Protein AF-A0A849WGU8-F1 (afdb_monomer_lite)

Foldseek 3Di:
DAWWKWKAWCWDQRNRPIDIGGAQDKFWDFCAPPGPHHDDQDDDDPDPPVPSVVQNVQTHNTAWMWHHNDLQWIKIAGPGPQFKDKQRHTDHIDTHGCQAPDWIWIDTGPMTIIIMHIDHD

Structure (mmCIF, N/CA/C/O backbone):
data_AF-A0A849WGU8-F1
#
_entry.id   AF-A0A849WGU8-F1
#
loop_
_atom_site.group_PDB
_atom_site.id
_atom_site.type_symbol
_atom_site.label_atom_id
_atom_site.label_alt_id
_atom_site.label_comp_id
_atom_site.label_asym_id
_atom_site.label_entity_id
_atom_site.label_seq_id
_atom_site.pdbx_PDB_ins_code
_atom_site.Cartn_x
_atom_site.Cartn_y
_atom_site.Cartn_z
_atom_site.occupancy
_atom_site.B_iso_or_equiv
_atom_site.auth_seq_id
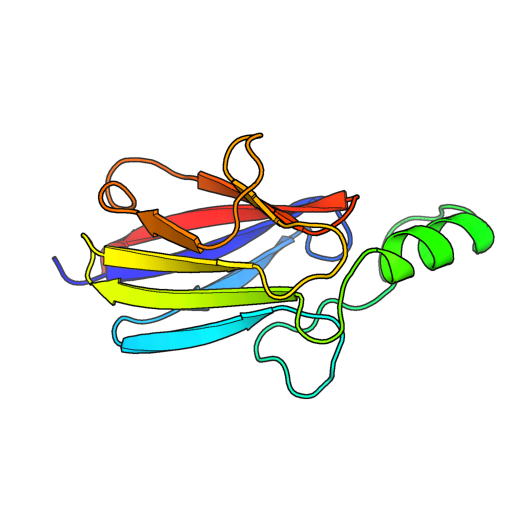_atom_site.auth_comp_id
_atom_site.auth_asym_id
_atom_site.auth_atom_id
_atom_site.pdbx_PDB_model_num
ATOM 1 N N . MET A 1 1 ? -12.986 0.658 15.374 1.00 64.44 1 MET A N 1
ATOM 2 C CA . MET A 1 1 ? -14.069 1.173 14.504 1.00 64.44 1 MET A CA 1
ATOM 3 C C . MET A 1 1 ? -14.002 0.406 13.202 1.00 64.44 1 MET A C 1
ATOM 5 O O . MET A 1 1 ? -12.908 0.049 12.796 1.00 64.44 1 MET A O 1
ATOM 9 N N . ALA A 1 2 ? -15.131 0.110 12.564 1.00 82.38 2 ALA A N 1
ATOM 10 C CA . ALA A 1 2 ? -15.089 -0.605 11.295 1.00 82.38 2 ALA A CA 1
ATOM 11 C C . ALA A 1 2 ? -14.750 0.391 10.168 1.00 82.38 2 ALA A C 1
ATOM 13 O O . ALA A 1 2 ? -15.384 1.442 10.059 1.00 82.38 2 ALA A O 1
ATOM 14 N N . GLY A 1 3 ? -13.752 0.069 9.349 1.00 90.44 3 GLY A N 1
ATOM 15 C CA . GLY A 1 3 ? -13.374 0.863 8.184 1.00 90.44 3 GLY A CA 1
ATOM 16 C C . GLY A 1 3 ? -12.505 0.065 7.219 1.00 90.44 3 GLY A C 1
ATOM 17 O O . GLY A 1 3 ? -12.377 -1.155 7.338 1.00 90.44 3 GLY A O 1
ATOM 18 N N . ARG A 1 4 ? -11.920 0.756 6.246 1.00 94.44 4 ARG A N 1
ATOM 19 C CA . ARG A 1 4 ? -11.053 0.171 5.216 1.00 94.44 4 ARG A CA 1
ATOM 20 C C . ARG A 1 4 ? -9.897 1.102 4.896 1.00 94.44 4 ARG A C 1
ATOM 22 O O . ARG A 1 4 ? -10.039 2.320 5.002 1.00 94.44 4 ARG A O 1
ATOM 29 N N . LEU A 1 5 ? -8.777 0.538 4.457 1.00 95.12 5 LEU A N 1
ATOM 30 C CA . LEU A 1 5 ? -7.676 1.340 3.941 1.00 95.12 5 LEU A CA 1
ATOM 31 C C . LEU A 1 5 ? -7.885 1.623 2.460 1.00 95.12 5 LEU A C 1
ATOM 33 O O . LEU A 1 5 ? -8.282 0.751 1.683 1.00 95.12 5 LEU A O 1
ATOM 37 N N . ILE A 1 6 ? -7.575 2.852 2.078 1.00 95.88 6 ILE A N 1
ATOM 38 C CA . ILE A 1 6 ? -7.570 3.327 0.708 1.00 95.88 6 ILE A CA 1
ATOM 39 C C . ILE A 1 6 ? -6.130 3.678 0.352 1.00 95.88 6 ILE A C 1
ATOM 41 O O . ILE A 1 6 ? -5.532 4.581 0.932 1.00 95.88 6 ILE A O 1
ATOM 45 N N . LEU A 1 7 ? -5.578 2.968 -0.626 1.00 95.56 7 LEU A N 1
ATOM 46 C CA . LEU A 1 7 ? -4.278 3.264 -1.207 1.00 95.56 7 LEU A CA 1
ATOM 47 C C . LEU A 1 7 ? -4.491 4.030 -2.520 1.00 95.56 7 LEU A C 1
ATOM 49 O O . LEU A 1 7 ? -4.854 3.454 -3.549 1.00 95.56 7 LEU A O 1
ATOM 53 N N . ASN A 1 8 ? -4.286 5.342 -2.472 1.00 94.69 8 ASN A N 1
ATOM 54 C CA . ASN A 1 8 ? -4.474 6.267 -3.585 1.00 94.69 8 ASN A CA 1
ATOM 55 C C . ASN A 1 8 ? -3.137 6.531 -4.281 1.00 94.69 8 ASN A C 1
ATOM 57 O O . ASN A 1 8 ? -2.229 7.108 -3.695 1.00 94.69 8 ASN A O 1
ATOM 61 N N . GLY A 1 9 ? -2.995 6.156 -5.548 1.00 93.25 9 GLY A N 1
ATOM 62 C CA . GLY A 1 9 ? -1.824 6.527 -6.333 1.00 93.25 9 GLY A CA 1
ATOM 63 C C . GLY A 1 9 ? -1.876 8.008 -6.710 1.00 93.25 9 GLY A C 1
ATOM 64 O O . GLY A 1 9 ? -2.791 8.455 -7.405 1.00 93.25 9 GLY A O 1
ATOM 65 N N . VAL A 1 10 ? -0.893 8.784 -6.258 1.00 92.94 10 VAL A N 1
ATOM 66 C CA . VAL A 1 10 ? -0.858 10.249 -6.432 1.00 92.94 10 VAL A CA 1
ATOM 67 C C . VAL A 1 10 ? 0.197 10.705 -7.440 1.00 92.94 10 VAL A C 1
ATOM 69 O O . VAL A 1 10 ? 0.076 11.794 -8.005 1.00 92.94 10 VAL A O 1
ATOM 72 N N . TYR A 1 11 ? 1.208 9.876 -7.721 1.00 88.50 11 TYR A N 1
ATOM 73 C CA . TYR A 1 11 ? 2.261 10.183 -8.692 1.00 88.50 11 TYR A CA 1
ATOM 74 C C . TYR A 1 11 ? 2.854 8.912 -9.318 1.00 88.50 11 TYR A C 1
ATOM 76 O O . TYR A 1 11 ? 2.818 7.848 -8.708 1.00 88.50 11 TYR A O 1
ATOM 84 N N . GLY A 1 12 ? 3.427 9.039 -10.517 1.00 84.31 12 GLY A N 1
ATOM 85 C CA . GLY A 1 12 ? 3.967 7.918 -11.290 1.00 84.31 12 GLY A CA 1
ATOM 86 C C . GLY A 1 12 ? 2.901 7.203 -12.124 1.00 84.31 12 GLY A C 1
ATOM 87 O O . GLY A 1 12 ? 1.850 7.772 -12.429 1.00 84.31 12 GLY A O 1
ATOM 88 N N . SER A 1 13 ? 3.169 5.947 -12.476 1.00 82.19 13 SER A N 1
ATOM 89 C CA . SER A 1 13 ? 2.247 5.062 -13.210 1.00 82.19 13 SER A CA 1
ATOM 90 C C . SER A 1 13 ? 0.941 4.762 -12.462 1.00 82.19 13 SER A C 1
ATOM 92 O O . SER A 1 13 ? -0.052 4.333 -13.056 1.00 82.19 13 SER A O 1
ATOM 94 N N . VAL A 1 14 ? 0.931 4.985 -11.147 1.00 85.81 14 VAL A N 1
ATOM 95 C CA . VAL A 1 14 ? -0.220 4.723 -10.276 1.00 85.81 14 VAL A CA 1
ATOM 96 C C . VAL A 1 14 ? -1.151 5.922 -10.135 1.00 85.81 14 VAL A C 1
ATOM 98 O O . VAL A 1 14 ? -2.207 5.795 -9.519 1.00 85.81 14 VAL A O 1
ATOM 101 N N . LYS A 1 15 ? -0.795 7.084 -10.697 1.00 88.12 15 LYS A N 1
ATOM 102 C CA . LYS A 1 15 ? -1.562 8.324 -10.536 1.00 88.12 15 LYS A CA 1
ATOM 103 C C . LYS A 1 15 ? -3.029 8.137 -10.941 1.00 88.12 15 LYS A C 1
ATOM 105 O O . LYS A 1 15 ? -3.334 7.781 -12.074 1.00 88.12 15 LYS A O 1
ATOM 110 N N . GLY A 1 16 ? -3.937 8.419 -10.009 1.00 87.19 16 GLY A N 1
ATOM 111 C CA . GLY A 1 16 ? -5.385 8.302 -10.197 1.00 87.19 16 GLY A CA 1
ATOM 112 C C . GLY A 1 16 ? -5.957 6.904 -9.936 1.00 87.19 16 GLY A C 1
ATOM 113 O O . GLY A 1 16 ? -7.179 6.762 -9.892 1.00 87.19 16 GLY A O 1
ATOM 114 N N . LYS A 1 17 ? -5.118 5.883 -9.716 1.00 90.06 17 LYS A N 1
ATOM 115 C CA . LYS A 1 17 ? -5.571 4.545 -9.314 1.00 90.06 17 LYS A CA 1
ATOM 116 C C . LYS A 1 17 ? -5.880 4.531 -7.817 1.00 90.06 17 LYS A C 1
ATOM 118 O O . LYS A 1 17 ? -5.164 5.141 -7.025 1.00 90.06 17 LYS A O 1
ATOM 123 N N . LYS A 1 18 ? -6.938 3.821 -7.430 1.00 93.38 18 LYS A N 1
ATOM 124 C CA . LYS A 1 18 ? -7.335 3.632 -6.031 1.00 93.38 18 LYS A CA 1
ATOM 125 C C . LYS A 1 18 ? -7.487 2.151 -5.742 1.00 93.38 18 LYS A C 1
ATOM 127 O O . LYS A 1 18 ? -8.131 1.447 -6.519 1.00 93.38 18 LYS A O 1
ATOM 132 N N . PHE A 1 19 ? -6.933 1.706 -4.625 1.00 94.31 19 PHE A N 1
ATOM 133 C CA . PHE A 1 19 ? -7.018 0.322 -4.175 1.00 94.31 19 PHE A CA 1
ATOM 134 C C . PHE A 1 19 ? -7.599 0.283 -2.769 1.00 94.31 19 PHE A C 1
ATOM 136 O O . PHE A 1 19 ? -7.260 1.114 -1.932 1.00 94.31 19 PHE A O 1
ATOM 143 N N . ILE A 1 20 ? -8.498 -0.665 -2.533 1.00 94.94 20 ILE A N 1
ATOM 144 C CA . ILE A 1 20 ? -9.171 -0.845 -1.249 1.00 94.94 20 ILE A CA 1
ATOM 145 C C . ILE A 1 20 ? -8.574 -2.081 -0.586 1.00 94.94 20 ILE A C 1
ATOM 147 O O . ILE A 1 20 ? -8.440 -3.113 -1.242 1.00 94.94 20 ILE A O 1
ATOM 151 N N . ILE A 1 21 ? -8.234 -1.971 0.695 1.00 94.81 21 ILE A N 1
ATOM 152 C CA . ILE A 1 21 ? -7.718 -3.072 1.512 1.00 94.81 21 ILE A CA 1
ATOM 153 C C . ILE A 1 21 ? -8.641 -3.195 2.722 1.00 94.81 21 ILE A C 1
ATOM 155 O O . ILE A 1 21 ? -8.795 -2.232 3.483 1.00 94.81 21 ILE A O 1
ATOM 159 N N . ASN A 1 22 ? -9.288 -4.349 2.879 1.00 94.62 22 ASN A N 1
ATOM 160 C CA . ASN A 1 22 ? -10.191 -4.581 4.003 1.00 94.62 22 ASN A CA 1
ATOM 161 C C . ASN A 1 22 ? -9.422 -5.132 5.201 1.00 94.62 22 ASN A C 1
ATOM 163 O O . ASN A 1 22 ? -8.293 -5.608 5.085 1.00 94.62 22 ASN A O 1
ATOM 167 N N . GLU A 1 23 ? -10.026 -5.022 6.376 1.00 93.81 23 GLU A N 1
ATOM 168 C CA . GLU A 1 23 ? -9.457 -5.581 7.597 1.00 93.81 23 GLU A CA 1
ATOM 169 C C . GLU A 1 23 ? -9.284 -7.101 7.454 1.00 93.81 23 GLU A C 1
ATOM 171 O O . GLU A 1 23 ? -10.181 -7.800 6.982 1.00 93.81 23 GLU A O 1
ATOM 176 N N . GLY A 1 24 ? -8.111 -7.601 7.834 1.00 94.06 24 GLY A N 1
ATOM 177 C CA . GLY A 1 24 ? -7.679 -8.984 7.642 1.00 94.06 24 GLY A CA 1
ATOM 178 C C . GLY A 1 24 ? -6.973 -9.249 6.309 1.00 94.06 24 GLY A C 1
ATOM 179 O O . GLY A 1 24 ? -6.294 -10.273 6.188 1.00 94.06 24 GLY A O 1
ATOM 180 N N . ASP A 1 25 ? -7.065 -8.343 5.330 1.00 95.44 25 ASP A N 1
ATOM 181 C CA . ASP A 1 25 ? -6.438 -8.541 4.026 1.00 95.44 25 ASP A CA 1
ATOM 182 C C . ASP A 1 25 ? -4.932 -8.241 4.063 1.00 95.44 25 ASP A C 1
ATOM 184 O O . ASP A 1 25 ? -4.427 -7.343 4.748 1.00 95.44 25 ASP A O 1
ATOM 188 N N . THR A 1 26 ? -4.202 -8.998 3.248 1.00 95.88 26 THR A N 1
ATOM 189 C CA . THR A 1 26 ? -2.809 -8.729 2.900 1.00 95.88 26 THR A CA 1
ATOM 190 C C . THR A 1 26 ? -2.736 -8.464 1.409 1.00 95.88 26 THR A C 1
ATOM 192 O O . THR A 1 26 ? -3.130 -9.324 0.627 1.00 95.88 26 THR A O 1
ATOM 195 N N . VAL A 1 27 ? -2.183 -7.318 1.015 1.00 95.56 27 VAL A N 1
ATOM 196 C CA . VAL A 1 27 ? -1.940 -6.994 -0.392 1.00 95.56 27 VAL A CA 1
ATOM 197 C C . VAL A 1 27 ? -0.454 -6.876 -0.679 1.00 95.56 27 VAL A C 1
ATOM 199 O O . VAL A 1 27 ? 0.330 -6.310 0.091 1.00 95.56 27 VAL A O 1
ATOM 202 N N . LEU A 1 28 ? -0.062 -7.413 -1.823 1.00 95.69 28 LEU A N 1
ATOM 203 C CA . LEU A 1 28 ? 1.282 -7.330 -2.352 1.00 95.69 28 LEU A CA 1
ATOM 204 C C . LEU A 1 28 ? 1.318 -6.350 -3.523 1.00 95.69 28 LEU A C 1
ATOM 206 O O . LEU A 1 28 ? 0.562 -6.471 -4.485 1.00 95.69 28 LEU A O 1
ATOM 210 N N . VAL A 1 29 ? 2.248 -5.407 -3.459 1.00 93.25 29 VAL A N 1
ATOM 211 C CA . VAL A 1 29 ? 2.470 -4.377 -4.471 1.00 93.25 29 VAL A CA 1
ATOM 212 C C . VAL A 1 29 ? 3.781 -4.660 -5.193 1.00 93.25 29 VAL A C 1
ATOM 214 O O . VAL A 1 29 ? 4.826 -4.868 -4.566 1.00 93.25 29 VAL A O 1
ATOM 217 N N . GLY A 1 30 ? 3.760 -4.662 -6.522 1.00 90.50 30 GLY A N 1
ATOM 218 C CA . GLY A 1 30 ? 4.965 -4.884 -7.316 1.00 90.50 30 GLY A CA 1
ATOM 219 C C . GLY A 1 30 ? 4.694 -5.014 -8.807 1.00 90.50 30 GLY A C 1
ATOM 220 O O . GLY A 1 30 ? 3.561 -4.932 -9.267 1.00 90.50 30 GLY A O 1
ATOM 221 N N . ARG A 1 31 ? 5.754 -5.234 -9.590 1.00 86.44 31 ARG A N 1
ATOM 222 C CA . ARG A 1 31 ? 5.645 -5.367 -11.059 1.00 86.44 31 ARG A CA 1
ATOM 223 C C . ARG A 1 31 ? 5.277 -6.773 -11.554 1.00 86.44 31 ARG A C 1
ATOM 225 O O . ARG A 1 31 ? 5.167 -6.996 -12.756 1.00 86.44 31 ARG A O 1
ATOM 232 N N . SER A 1 32 ? 5.214 -7.766 -10.665 1.00 86.69 32 SER A N 1
ATOM 233 C CA . SER A 1 32 ? 4.901 -9.146 -11.054 1.00 86.69 32 SER A CA 1
ATOM 234 C C . SER A 1 32 ? 3.395 -9.348 -11.177 1.00 86.69 32 SER A C 1
ATOM 236 O O . SER 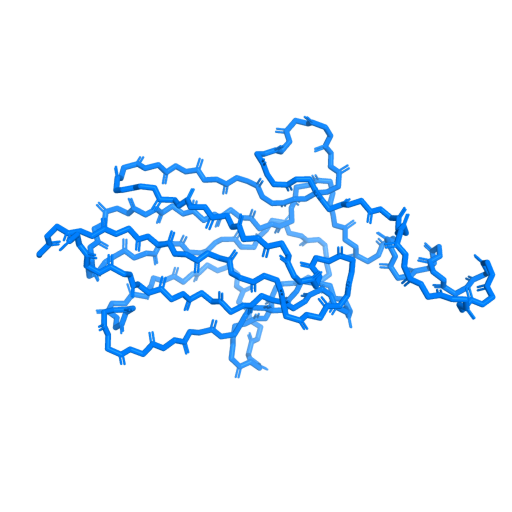A 1 32 ? 2.659 -8.920 -10.298 1.00 86.69 32 SER A O 1
ATOM 238 N N . ARG A 1 33 ? 2.950 -10.112 -12.183 1.00 81.44 33 ARG A N 1
ATOM 239 C CA . ARG A 1 33 ? 1.534 -10.501 -12.366 1.00 81.44 33 ARG A CA 1
ATOM 240 C C . ARG A 1 33 ? 0.925 -11.273 -11.190 1.00 81.44 33 ARG A C 1
ATOM 242 O O . ARG A 1 33 ? -0.284 -11.411 -11.132 1.00 81.44 33 ARG A O 1
ATOM 249 N N . GLY A 1 34 ? 1.755 -11.791 -10.283 1.00 82.88 34 GLY A N 1
ATOM 250 C CA . GLY A 1 34 ? 1.309 -12.433 -9.043 1.00 82.88 34 GLY A CA 1
ATOM 251 C C . GLY A 1 34 ? 1.150 -11.482 -7.851 1.00 82.88 34 GLY A C 1
ATOM 252 O O . GLY A 1 34 ? 1.054 -11.966 -6.731 1.00 82.88 34 GLY A O 1
ATOM 253 N N . CYS A 1 35 ? 1.227 -10.166 -8.059 1.00 87.81 35 CYS A N 1
ATOM 254 C CA . CYS A 1 35 ? 0.920 -9.164 -7.037 1.00 87.81 35 CYS A CA 1
ATOM 255 C C . CYS A 1 35 ? -0.544 -8.735 -7.154 1.00 87.81 35 CYS A C 1
ATOM 257 O O . CYS A 1 35 ? -1.058 -8.638 -8.268 1.00 87.81 35 CYS A O 1
ATOM 259 N N . ASP A 1 36 ? -1.175 -8.419 -6.024 1.00 88.88 36 ASP A N 1
ATOM 260 C CA . ASP A 1 36 ? -2.548 -7.900 -5.978 1.00 88.88 36 ASP A CA 1
ATOM 261 C C . ASP A 1 36 ? -2.632 -6.509 -6.617 1.00 88.88 36 ASP A C 1
ATOM 263 O O . ASP A 1 36 ? -3.578 -6.189 -7.335 1.00 88.88 36 ASP A O 1
ATOM 267 N N . ILE A 1 37 ? -1.595 -5.692 -6.400 1.00 86.44 37 ILE A N 1
ATOM 268 C CA . ILE A 1 37 ? -1.450 -4.370 -7.007 1.00 86.44 37 ILE A CA 1
ATOM 269 C C . ILE A 1 37 ? -0.281 -4.410 -7.988 1.00 86.44 37 ILE A C 1
ATOM 271 O O . ILE A 1 37 ? 0.895 -4.361 -7.608 1.00 86.44 37 ILE A O 1
ATOM 275 N N . LEU A 1 38 ? -0.630 -4.496 -9.272 1.00 85.81 38 LEU A N 1
ATOM 276 C CA . LEU A 1 38 ? 0.323 -4.493 -10.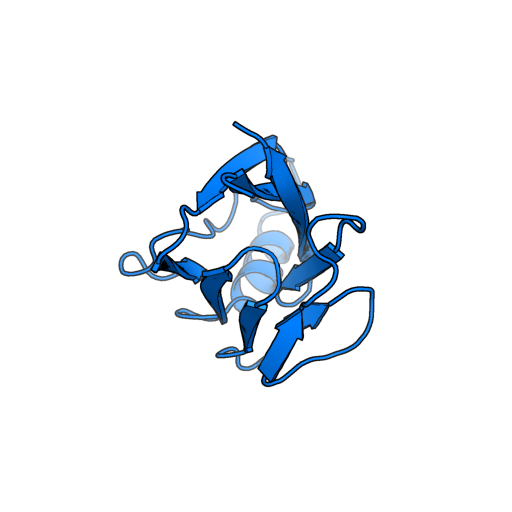372 1.00 85.81 38 LEU A CA 1
ATOM 277 C C . LEU A 1 38 ? 0.772 -3.063 -10.698 1.00 85.81 38 LEU A C 1
ATOM 279 O O . LEU A 1 38 ? -0.017 -2.220 -11.132 1.00 85.81 38 LEU A O 1
ATOM 283 N N . LEU A 1 39 ? 2.069 -2.815 -10.543 1.00 81.75 39 LEU A N 1
ATOM 284 C CA . LEU A 1 39 ? 2.731 -1.615 -11.041 1.00 81.75 39 LEU A CA 1
ATOM 285 C C . LEU A 1 39 ? 3.126 -1.867 -12.496 1.00 81.75 39 LEU A C 1
ATOM 287 O O . LEU A 1 39 ? 4.023 -2.667 -12.767 1.00 81.75 39 LEU A O 1
ATOM 291 N N . GLU A 1 40 ? 2.424 -1.232 -13.431 1.00 72.88 40 GLU A N 1
ATOM 292 C CA . GLU A 1 40 ? 2.697 -1.349 -14.863 1.00 72.88 40 GLU A CA 1
ATOM 293 C C . GLU A 1 40 ? 3.706 -0.289 -15.292 1.00 72.88 40 GLU A C 1
ATOM 295 O O . GLU A 1 40 ? 3.551 0.901 -15.020 1.00 72.88 40 GLU A O 1
ATOM 300 N N . GLY A 1 41 ? 4.751 -0.727 -15.989 1.00 61.78 41 GLY A N 1
ATOM 301 C CA . GLY A 1 41 ? 5.667 0.184 -16.652 1.00 61.78 41 GLY A CA 1
ATOM 302 C C . GLY A 1 41 ? 4.932 0.846 -17.807 1.00 61.78 41 GLY A C 1
ATOM 303 O O . GLY A 1 41 ? 4.623 0.178 -18.785 1.00 61.78 41 GLY A O 1
ATOM 304 N N . SER A 1 42 ? 4.684 2.148 -17.678 1.00 51.31 42 SER A N 1
ATOM 305 C CA . SER A 1 42 ? 4.166 3.073 -18.696 1.00 51.31 42 SER A CA 1
ATOM 306 C C . SER A 1 42 ? 2.705 2.903 -19.145 1.00 51.31 42 SER A C 1
ATOM 308 O O . SER A 1 42 ? 2.365 2.018 -19.919 1.00 51.31 42 SER A O 1
ATOM 310 N N . ALA A 1 43 ? 1.867 3.866 -18.752 1.00 43.34 43 ALA A N 1
ATOM 311 C CA . ALA A 1 43 ? 0.741 4.337 -19.560 1.00 43.34 43 ALA A CA 1
ATOM 312 C C . ALA A 1 43 ? 0.349 5.752 -19.102 1.00 43.34 43 ALA A C 1
ATOM 314 O O . ALA A 1 43 ? -0.556 5.932 -18.292 1.00 43.34 43 ALA A O 1
ATOM 315 N N . GLY A 1 44 ? 1.065 6.766 -19.590 1.00 45.69 44 GLY A N 1
ATOM 316 C CA . GLY A 1 44 ? 0.642 8.155 -19.440 1.00 45.69 44 GLY A CA 1
ATOM 317 C C . GLY A 1 44 ? 1.803 9.131 -19.353 1.00 45.69 44 GLY A C 1
ATOM 318 O O . GLY A 1 44 ? 2.464 9.198 -18.324 1.00 45.69 44 GLY A O 1
ATOM 319 N N . ILE A 1 45 ? 1.924 9.950 -20.398 1.00 43.75 45 ILE A N 1
ATOM 320 C CA . ILE A 1 45 ? 2.824 11.098 -20.594 1.00 43.75 45 ILE A CA 1
ATOM 321 C C . ILE A 1 45 ? 4.099 10.763 -21.383 1.00 43.75 45 ILE A C 1
ATOM 323 O O . ILE A 1 45 ? 4.898 9.908 -21.016 1.00 43.75 45 ILE A O 1
ATOM 327 N N . GLU A 1 46 ? 4.215 11.483 -22.498 1.00 45.00 46 GLU A N 1
ATOM 328 C CA . GLU A 1 46 ? 5.255 11.531 -23.527 1.00 45.00 46 GLU A CA 1
ATOM 329 C C . GLU A 1 46 ? 6.644 11.914 -22.970 1.00 45.00 46 GLU A C 1
ATOM 331 O O . GLU A 1 46 ? 7.227 12.929 -23.343 1.00 45.00 46 GLU A O 1
ATOM 336 N N . GLU A 1 47 ? 7.202 11.118 -22.061 1.00 47.47 47 GLU A N 1
ATOM 337 C CA . GLU A 1 47 ? 8.629 11.176 -21.739 1.00 47.47 47 GLU A CA 1
ATOM 338 C C . GLU A 1 47 ? 9.343 10.115 -22.587 1.00 47.47 47 GLU A C 1
ATOM 340 O O . GLU A 1 47 ? 8.964 8.945 -22.583 1.00 47.47 47 GLU A O 1
ATOM 345 N N . THR A 1 48 ? 10.343 10.550 -23.355 1.00 48.12 48 THR A N 1
ATOM 346 C CA . THR A 1 48 ? 11.172 9.750 -24.269 1.00 48.12 48 THR A CA 1
ATOM 347 C C . THR A 1 48 ? 11.447 8.325 -23.753 1.00 48.12 48 THR A C 1
ATOM 349 O O . THR A 1 48 ? 11.846 8.127 -22.602 1.00 48.12 48 THR A O 1
ATOM 352 N N . GLU A 1 49 ? 11.238 7.327 -24.624 1.00 49.78 49 GLU A N 1
ATOM 353 C CA . GLU A 1 49 ? 11.183 5.876 -24.331 1.00 49.78 49 GLU A CA 1
ATOM 354 C C . GLU A 1 49 ? 12.357 5.321 -23.482 1.00 49.78 49 GLU A C 1
ATOM 356 O O . GLU A 1 49 ? 12.212 4.321 -22.770 1.00 49.78 49 GLU A O 1
ATOM 361 N N . ASP A 1 50 ? 13.506 6.002 -23.471 1.00 49.41 50 ASP A N 1
ATOM 362 C CA . ASP A 1 50 ? 14.701 5.617 -22.711 1.00 49.41 50 ASP A CA 1
ATOM 363 C C . ASP A 1 50 ? 14.623 5.869 -21.191 1.00 49.41 50 ASP A C 1
ATOM 365 O O . ASP A 1 50 ? 15.288 5.172 -20.413 1.00 49.41 50 ASP A O 1
ATOM 369 N N . HIS A 1 51 ? 13.835 6.844 -20.721 1.00 50.62 51 HIS A N 1
ATOM 370 C CA . HIS A 1 51 ? 13.781 7.198 -19.292 1.00 50.62 51 HIS A CA 1
ATOM 371 C C . HIS A 1 51 ? 12.710 6.422 -18.518 1.00 50.62 51 HIS A C 1
ATOM 373 O O . HIS A 1 51 ? 12.969 5.973 -17.396 1.00 50.62 51 HIS A O 1
ATOM 379 N N . ALA A 1 52 ? 11.541 6.187 -19.119 1.00 51.84 52 ALA A N 1
ATOM 380 C CA . ALA A 1 52 ? 10.457 5.413 -18.505 1.00 51.84 52 ALA A CA 1
ATOM 381 C C . ALA A 1 52 ? 10.904 3.980 -18.147 1.00 51.84 52 ALA A C 1
ATOM 383 O O . ALA A 1 52 ? 10.635 3.473 -17.053 1.00 51.84 52 ALA A O 1
ATOM 384 N N . SER A 1 53 ? 11.694 3.374 -19.035 1.00 53.22 53 SER A N 1
ATOM 385 C CA . SER A 1 53 ? 12.270 2.036 -18.891 1.00 53.22 53 SER A CA 1
ATOM 386 C C . SER A 1 53 ? 13.202 1.906 -17.677 1.00 53.22 53 SER A C 1
ATOM 388 O O . SER A 1 53 ? 13.183 0.889 -16.979 1.00 53.22 53 SER A O 1
ATOM 390 N N . LYS A 1 54 ? 13.997 2.944 -17.376 1.00 56.88 54 LYS A N 1
ATOM 391 C CA . LYS A 1 54 ? 14.952 2.945 -16.251 1.00 56.88 54 LYS A CA 1
ATOM 392 C C . LYS A 1 54 ? 14.258 3.087 -14.899 1.00 56.88 54 LYS A C 1
ATOM 394 O O . LYS A 1 54 ? 14.633 2.410 -13.945 1.00 56.88 54 LYS A O 1
ATOM 399 N N . HIS A 1 55 ? 13.210 3.905 -14.812 1.00 60.16 55 HIS A N 1
ATOM 400 C CA . HIS A 1 55 ? 12.454 4.062 -13.567 1.00 60.16 55 HIS A CA 1
ATOM 401 C C . HIS A 1 55 ? 11.657 2.805 -13.209 1.00 60.16 55 HIS A C 1
ATOM 403 O O . HIS A 1 55 ? 11.648 2.398 -12.046 1.00 60.16 55 HIS A O 1
ATOM 409 N N . PHE A 1 56 ? 11.083 2.117 -14.198 1.00 57.66 56 PHE A N 1
ATOM 410 C CA . PHE A 1 56 ? 10.387 0.849 -13.976 1.00 57.66 56 PHE A CA 1
ATOM 411 C C . PHE A 1 56 ? 11.302 -0.259 -13.422 1.00 57.66 56 PHE A C 1
ATOM 413 O O . PHE A 1 56 ? 10.872 -1.108 -12.636 1.00 57.66 56 PHE A O 1
ATOM 420 N N . GLN A 1 57 ? 12.595 -0.233 -13.761 1.00 67.25 57 GLN A N 1
ATOM 421 C CA . GLN A 1 57 ? 13.571 -1.167 -13.194 1.00 67.25 57 GLN A CA 1
ATOM 422 C C . GLN A 1 57 ? 13.830 -0.931 -11.701 1.00 67.25 57 GLN A C 1
ATOM 424 O O . GLN A 1 57 ? 14.250 -1.867 -11.018 1.00 67.25 57 GLN A O 1
ATOM 429 N N . THR A 1 58 ? 13.522 0.262 -11.174 1.00 75.56 58 THR A N 1
ATOM 430 C CA . THR A 1 58 ? 13.666 0.548 -9.738 1.00 75.56 58 THR A CA 1
ATOM 431 C C . THR A 1 58 ? 12.590 -0.130 -8.882 1.00 75.56 58 THR A C 1
ATOM 433 O O . THR A 1 58 ? 12.767 -0.310 -7.676 1.00 75.56 58 THR A O 1
ATOM 436 N N . ILE A 1 59 ? 11.506 -0.600 -9.500 1.00 81.06 59 ILE A N 1
ATOM 437 C CA . ILE A 1 59 ? 10.430 -1.326 -8.828 1.00 81.06 59 ILE A CA 1
ATOM 438 C C . ILE A 1 59 ? 10.720 -2.829 -8.872 1.00 81.06 59 ILE A C 1
ATOM 440 O O . ILE A 1 59 ? 11.077 -3.410 -9.900 1.00 81.06 59 ILE A O 1
ATOM 444 N N . SER A 1 60 ? 10.531 -3.486 -7.732 1.00 84.00 60 SER A N 1
ATOM 445 C CA . SER A 1 60 ? 10.820 -4.909 -7.558 1.00 84.00 60 SER A CA 1
ATOM 446 C C . SER A 1 60 ? 9.601 -5.745 -7.944 1.00 84.00 60 SER A C 1
ATOM 448 O O . SER A 1 60 ? 8.464 -5.276 -7.911 1.00 84.00 60 SER A O 1
ATOM 450 N N . ARG A 1 61 ? 9.828 -7.008 -8.332 1.00 87.12 61 ARG A N 1
ATOM 451 C CA . ARG A 1 61 ? 8.746 -7.954 -8.689 1.00 87.12 61 ARG A CA 1
ATOM 452 C C . ARG A 1 61 ? 7.698 -8.065 -7.589 1.00 87.12 61 ARG A C 1
ATOM 454 O O . ARG A 1 61 ? 6.520 -8.122 -7.901 1.00 87.12 61 ARG A O 1
ATOM 461 N N . ARG A 1 62 ? 8.168 -8.076 -6.346 1.00 91.00 62 ARG A N 1
ATOM 462 C CA . ARG A 1 62 ? 7.422 -7.943 -5.098 1.00 91.00 62 ARG A CA 1
ATOM 463 C C . ARG A 1 62 ? 8.140 -6.815 -4.366 1.00 91.00 62 ARG A C 1
ATOM 465 O O . ARG A 1 62 ? 9.345 -6.944 -4.175 1.00 91.00 62 ARG A O 1
ATOM 472 N N . HIS A 1 63 ? 7.486 -5.689 -4.127 1.00 92.62 63 HIS A N 1
ATOM 473 C CA . HIS A 1 63 ? 8.165 -4.476 -3.666 1.00 92.62 63 HIS A CA 1
ATOM 474 C C . HIS A 1 63 ? 7.708 -4.083 -2.268 1.00 92.62 63 HIS A C 1
ATOM 476 O O . HIS A 1 63 ? 8.547 -3.927 -1.396 1.00 92.62 63 HIS A O 1
ATOM 482 N N . LEU A 1 64 ? 6.401 -4.010 -2.040 1.00 95.62 64 LEU A N 1
ATOM 483 C CA . LEU A 1 64 ? 5.830 -3.683 -0.739 1.00 95.62 64 LEU A CA 1
ATOM 484 C C . LEU A 1 64 ? 4.732 -4.687 -0.411 1.00 95.62 64 LEU A C 1
ATOM 486 O O . LEU A 1 64 ? 3.936 -5.044 -1.280 1.00 95.62 64 LEU A O 1
ATOM 490 N N . LYS A 1 65 ? 4.679 -5.126 0.839 1.00 97.06 65 LYS A N 1
ATOM 491 C CA . LYS A 1 65 ? 3.556 -5.878 1.391 1.00 97.06 65 LYS A CA 1
ATOM 492 C C . LYS A 1 65 ? 2.854 -5.019 2.438 1.00 97.06 65 LYS A C 1
ATOM 494 O O . LYS A 1 65 ? 3.505 -4.472 3.323 1.00 97.06 65 LYS A O 1
ATOM 499 N N . ILE A 1 66 ? 1.535 -4.923 2.326 1.00 97.06 66 ILE A N 1
ATOM 500 C CA . ILE A 1 66 ? 0.672 -4.191 3.255 1.00 97.06 66 ILE A CA 1
ATOM 501 C C . ILE A 1 66 ? -0.276 -5.204 3.883 1.00 97.06 66 ILE A C 1
ATOM 503 O O . ILE A 1 66 ? -0.955 -5.931 3.162 1.00 97.06 66 ILE A O 1
ATOM 507 N N . THR A 1 67 ? -0.320 -5.263 5.210 1.00 97.06 67 THR A N 1
ATOM 508 C CA . THR A 1 67 ? -1.264 -6.118 5.941 1.00 97.06 67 THR A CA 1
ATOM 509 C C . THR A 1 67 ? -2.108 -5.254 6.861 1.00 97.06 67 THR A C 1
ATOM 511 O O . THR A 1 67 ? -1.570 -4.594 7.753 1.00 97.06 67 THR A O 1
ATOM 514 N N . TYR A 1 68 ? -3.423 -5.244 6.649 1.00 95.81 68 TYR A N 1
ATOM 515 C CA . TYR A 1 68 ? -4.338 -4.490 7.497 1.00 95.81 68 TYR A CA 1
ATOM 516 C C . TYR A 1 68 ? -4.878 -5.402 8.596 1.00 95.81 68 TYR A C 1
ATOM 518 O O . TYR A 1 68 ? -5.823 -6.147 8.370 1.00 95.81 68 TYR A O 1
ATOM 526 N N . HIS A 1 69 ? -4.265 -5.382 9.783 1.00 93.88 69 HIS A N 1
ATOM 527 C CA . HIS A 1 69 ? -4.725 -6.225 10.895 1.00 93.88 69 HIS A CA 1
ATOM 528 C C . HIS A 1 69 ? -5.928 -5.609 11.605 1.00 93.88 69 HIS A C 1
ATOM 530 O O . HIS A 1 69 ? -6.885 -6.316 11.894 1.00 93.88 69 HIS A O 1
ATOM 536 N N . SER A 1 70 ? -5.850 -4.312 11.906 1.00 92.31 70 SER A N 1
ATOM 537 C CA . SER A 1 70 ? -6.919 -3.516 12.517 1.00 92.31 70 SER A CA 1
ATOM 538 C C . SER A 1 70 ? -6.628 -2.021 12.360 1.00 92.31 70 SER A C 1
ATOM 540 O O . SER A 1 70 ? -5.532 -1.633 11.949 1.00 92.31 70 SER A O 1
ATOM 542 N N . ASP A 1 71 ? -7.592 -1.167 12.708 1.00 87.56 71 ASP A N 1
ATOM 543 C CA . ASP A 1 71 ? -7.493 0.303 12.681 1.00 87.56 71 ASP A CA 1
ATOM 544 C C . ASP A 1 71 ? -6.319 0.894 13.486 1.00 87.56 71 ASP A C 1
ATOM 546 O O . ASP A 1 71 ? -5.865 1.991 13.186 1.00 87.56 71 ASP A O 1
ATOM 550 N N . VAL A 1 72 ? -5.775 0.144 14.442 1.00 90.06 72 VAL A N 1
ATOM 551 C CA . VAL A 1 72 ? -4.592 0.515 15.240 1.00 90.06 72 VAL A CA 1
ATOM 552 C C . VAL A 1 72 ? -3.338 -0.291 14.883 1.00 90.06 72 VAL A C 1
ATOM 554 O O . VAL A 1 72 ? -2.333 -0.231 15.593 1.00 90.06 72 VAL A O 1
ATOM 557 N N . LYS A 1 73 ? -3.400 -1.114 13.830 1.00 93.62 73 LYS A N 1
ATOM 558 C CA . LYS A 1 73 ? -2.293 -1.981 13.426 1.00 93.62 73 LYS A CA 1
ATOM 559 C C . LYS A 1 73 ? -2.307 -2.249 11.922 1.00 93.62 73 LYS A C 1
ATOM 561 O O . LYS A 1 73 ? -2.825 -3.264 11.448 1.00 93.62 73 LYS A O 1
ATOM 566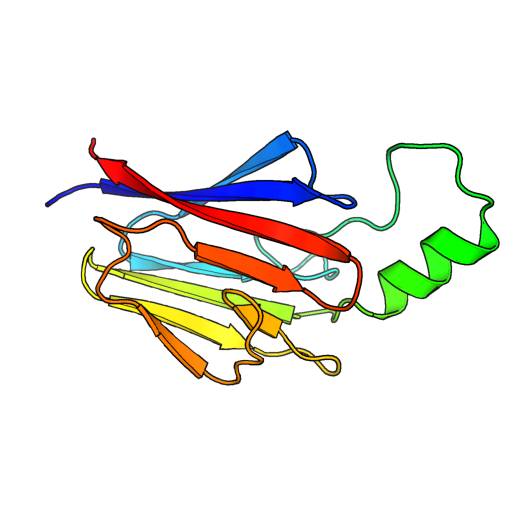 N N . VAL A 1 74 ? -1.639 -1.375 11.179 1.00 96.00 74 VAL A N 1
ATOM 567 C CA . VAL A 1 74 ? -1.306 -1.596 9.765 1.00 96.00 74 VAL A CA 1
ATOM 568 C C . VAL A 1 74 ? 0.166 -1.946 9.656 1.00 96.00 74 VAL A C 1
ATOM 570 O O . VAL A 1 74 ? 1.014 -1.189 10.108 1.00 96.00 74 VAL A O 1
ATOM 573 N N . GLU A 1 75 ? 0.486 -3.088 9.063 1.00 97.50 75 GLU A N 1
ATOM 574 C CA . GLU A 1 75 ? 1.867 -3.515 8.842 1.00 97.50 75 GLU A CA 1
ATOM 575 C C . GLU A 1 75 ? 2.301 -3.179 7.415 1.00 97.50 75 GLU A C 1
ATOM 577 O O . GLU A 1 75 ? 1.644 -3.582 6.451 1.00 97.50 75 GLU A O 1
ATOM 582 N N . LEU A 1 76 ? 3.430 -2.486 7.292 1.00 96.88 76 LEU A N 1
ATOM 583 C CA . LEU A 1 76 ? 4.120 -2.240 6.030 1.00 96.88 76 LEU A CA 1
ATOM 584 C C . LEU A 1 76 ? 5.477 -2.941 6.065 1.00 96.88 76 LEU A C 1
ATOM 586 O O . LEU A 1 76 ? 6.253 -2.751 7.001 1.00 96.88 76 LEU A O 1
ATOM 590 N N . GLU A 1 77 ? 5.763 -3.744 5.046 1.00 97.44 77 GLU A N 1
ATOM 591 C CA . GLU A 1 77 ? 7.002 -4.514 4.926 1.00 97.44 77 GLU A CA 1
ATOM 592 C C . GLU A 1 77 ? 7.611 -4.317 3.534 1.00 97.44 77 GLU A C 1
ATOM 594 O O . GLU A 1 77 ? 7.017 -4.686 2.513 1.00 97.44 77 GLU A O 1
ATOM 599 N N . ASP A 1 78 ? 8.802 -3.722 3.499 1.00 95.81 78 ASP A N 1
ATOM 600 C CA . ASP A 1 78 ? 9.600 -3.567 2.291 1.00 95.81 78 ASP A CA 1
ATOM 601 C C . ASP A 1 78 ? 10.194 -4.919 1.890 1.00 95.81 78 ASP A C 1
ATOM 603 O O . ASP A 1 78 ? 10.885 -5.590 2.654 1.00 95.81 78 ASP A O 1
ATOM 607 N N . LEU A 1 79 ? 9.924 -5.321 0.654 1.00 92.88 79 LEU A N 1
ATOM 608 C CA . LEU A 1 79 ? 10.463 -6.533 0.033 1.00 92.88 79 LEU A CA 1
ATOM 609 C C . LEU A 1 79 ? 11.370 -6.188 -1.153 1.00 92.88 79 LEU A C 1
ATOM 611 O O . LEU A 1 79 ? 11.740 -7.063 -1.944 1.00 92.88 79 LEU A O 1
ATOM 615 N N . SER A 1 80 ? 11.661 -4.902 -1.336 1.00 89.12 80 SER A N 1
ATOM 616 C CA . SER A 1 80 ? 12.322 -4.397 -2.521 1.00 89.12 80 SER A CA 1
ATOM 617 C C . SER A 1 80 ? 13.840 -4.355 -2.394 1.00 89.12 80 SER A C 1
ATOM 619 O O . SER A 1 80 ? 14.411 -4.284 -1.313 1.00 89.12 80 SER A O 1
ATOM 621 N N . ALA A 1 81 ? 14.517 -4.348 -3.543 1.00 86.50 81 ALA A N 1
ATOM 622 C CA . ALA A 1 81 ? 15.960 -4.116 -3.583 1.00 86.50 81 ALA A CA 1
ATOM 623 C C . ALA A 1 81 ? 16.336 -2.632 -3.404 1.00 86.50 81 ALA A C 1
ATOM 625 O O . ALA A 1 81 ? 17.448 -2.329 -2.984 1.00 86.50 81 ALA A O 1
ATOM 626 N N . ASN A 1 82 ? 15.431 -1.707 -3.750 1.00 86.44 82 ASN A N 1
ATOM 627 C CA . ASN A 1 82 ? 15.726 -0.269 -3.807 1.00 86.44 82 ASN A CA 1
ATOM 628 C C . ASN A 1 82 ? 15.169 0.521 -2.618 1.00 86.44 82 ASN A C 1
ATOM 630 O O . ASN A 1 82 ? 15.452 1.710 -2.500 1.00 86.44 82 ASN A O 1
ATOM 634 N N . GLY A 1 83 ? 14.451 -0.138 -1.715 1.00 90.06 83 GLY A N 1
ATOM 635 C CA . GLY A 1 83 ? 13.823 0.490 -0.568 1.00 90.06 83 GLY A CA 1
ATOM 636 C C . GLY A 1 83 ? 12.396 0.953 -0.836 1.00 90.06 83 GLY A C 1
ATOM 637 O O . GLY A 1 83 ? 12.046 1.370 -1.944 1.00 90.06 83 GLY A O 1
ATOM 638 N N . THR A 1 84 ? 11.621 0.955 0.241 1.00 93.62 84 THR A N 1
ATOM 639 C CA . THR A 1 84 ? 10.357 1.679 0.370 1.00 93.62 84 THR A CA 1
ATOM 640 C C . THR A 1 84 ? 10.558 2.854 1.326 1.00 93.62 84 THR A C 1
ATOM 642 O O . THR A 1 84 ? 11.240 2.712 2.344 1.00 93.62 84 THR A O 1
ATOM 645 N N . MET A 1 85 ? 9.977 4.014 1.015 1.00 95.75 85 MET A N 1
ATOM 646 C CA . MET A 1 85 ? 9.948 5.158 1.929 1.00 95.75 85 MET A CA 1
ATOM 647 C C . MET A 1 85 ? 8.524 5.429 2.409 1.00 95.75 85 MET A C 1
ATOM 649 O O . MET A 1 85 ? 7.588 5.406 1.611 1.00 95.75 85 MET A O 1
ATOM 653 N N . LEU A 1 86 ? 8.381 5.730 3.693 1.00 96.31 86 LEU A N 1
ATOM 654 C CA . LEU A 1 86 ? 7.158 6.167 4.349 1.00 96.31 86 LEU A CA 1
ATOM 655 C C . LEU A 1 86 ? 7.398 7.573 4.910 1.00 96.31 86 LEU A C 1
ATOM 657 O O . LEU A 1 86 ? 8.356 7.783 5.644 1.00 96.31 86 LEU A O 1
ATOM 661 N N . ASP A 1 87 ? 6.588 8.544 4.498 1.00 95.31 87 ASP A N 1
ATOM 662 C CA . ASP A 1 87 ? 6.671 9.957 4.907 1.00 95.31 87 ASP A CA 1
ATOM 663 C C . ASP A 1 87 ? 8.057 10.600 4.738 1.00 95.31 87 ASP A C 1
ATOM 665 O O . ASP A 1 87 ? 8.417 11.566 5.402 1.00 95.31 87 ASP A O 1
ATOM 669 N N . GLY A 1 88 ? 8.828 10.094 3.773 1.00 93.44 88 GLY A N 1
ATOM 670 C CA . GLY A 1 88 ? 10.180 10.569 3.479 1.00 93.44 88 GLY A CA 1
ATOM 671 C C . GLY A 1 88 ? 11.293 9.788 4.180 1.00 93.44 88 GLY A C 1
ATOM 672 O O . GLY A 1 88 ? 12.460 10.010 3.862 1.00 93.44 88 GLY A O 1
ATOM 673 N N . GLU A 1 89 ? 10.966 8.833 5.048 1.00 94.81 89 GLU A N 1
ATOM 674 C CA . GLU A 1 89 ? 11.936 7.975 5.728 1.00 94.81 89 GLU A CA 1
ATOM 675 C C . GLU A 1 89 ? 11.946 6.564 5.144 1.00 94.81 89 GLU A C 1
ATOM 677 O O . GLU A 1 89 ? 10.908 6.007 4.795 1.00 94.81 89 GLU A O 1
ATOM 682 N N . LYS A 1 90 ? 13.128 5.957 5.009 1.00 94.38 90 LYS A N 1
ATOM 683 C CA . LYS A 1 90 ? 13.245 4.585 4.501 1.00 94.38 90 LYS A CA 1
ATOM 684 C C . LYS A 1 90 ? 12.808 3.589 5.574 1.00 94.38 90 LYS A C 1
ATOM 686 O O . LYS A 1 90 ? 13.274 3.666 6.707 1.00 94.38 90 LYS A O 1
ATOM 691 N N . ILE A 1 91 ? 11.991 2.615 5.186 1.00 95.75 91 ILE A N 1
ATOM 692 C CA . ILE A 1 91 ? 11.507 1.555 6.073 1.00 95.75 91 ILE A CA 1
ATOM 693 C C . ILE A 1 91 ? 11.966 0.177 5.592 1.00 95.75 91 ILE A C 1
ATOM 695 O O . ILE A 1 91 ? 12.121 -0.052 4.395 1.00 95.75 91 ILE A O 1
ATOM 699 N N . GLU A 1 92 ? 12.145 -0.748 6.534 1.00 94.75 92 GLU A N 1
ATOM 700 C CA . GLU A 1 92 ? 12.221 -2.191 6.254 1.00 94.75 92 GLU A CA 1
ATOM 701 C C . GLU A 1 92 ? 10.914 -2.869 6.669 1.00 94.75 92 GLU A C 1
ATOM 703 O O . GLU A 1 92 ? 10.278 -3.570 5.888 1.00 94.75 92 GLU A O 1
ATOM 708 N N . LYS A 1 93 ? 10.475 -2.609 7.903 1.00 96.56 93 LYS A N 1
ATOM 709 C CA . LYS A 1 93 ? 9.208 -3.090 8.444 1.00 96.56 93 LYS A CA 1
ATOM 710 C C . LYS A 1 93 ? 8.708 -2.140 9.525 1.00 96.56 93 LYS A C 1
ATOM 712 O O . LYS A 1 93 ? 9.471 -1.797 10.425 1.00 96.56 93 LYS A O 1
ATOM 717 N N . ILE A 1 94 ? 7.444 -1.735 9.457 1.00 97.00 94 ILE A N 1
ATOM 718 C CA . ILE A 1 94 ? 6.837 -0.812 10.425 1.00 97.00 94 ILE A CA 1
ATOM 719 C C . ILE A 1 94 ? 5.367 -1.152 10.676 1.00 97.00 94 ILE A C 1
ATOM 721 O O . ILE A 1 94 ? 4.694 -1.728 9.820 1.00 9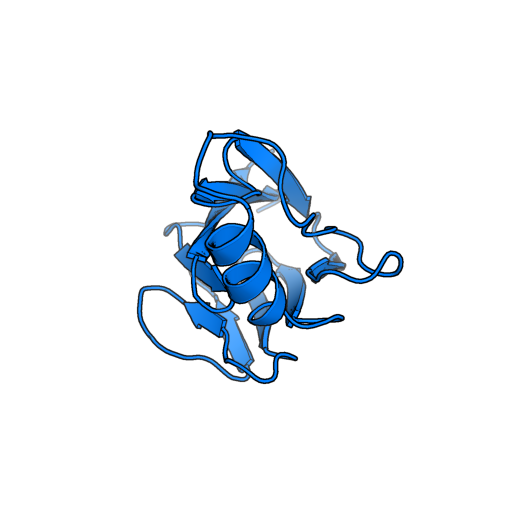7.00 94 ILE A O 1
ATOM 725 N N . TYR A 1 95 ? 4.883 -0.787 11.864 1.00 96.44 95 TYR A N 1
ATOM 726 C CA . TYR A 1 95 ? 3.469 -0.819 12.213 1.00 96.44 95 TYR A CA 1
ATOM 727 C C . TYR A 1 95 ? 2.957 0.604 12.407 1.00 96.44 95 TYR A C 1
ATOM 729 O O . TYR A 1 95 ? 3.532 1.355 13.193 1.00 96.44 95 TYR A O 1
ATOM 737 N N . LEU A 1 96 ? 1.871 0.943 11.723 1.00 94.62 96 LEU A N 1
ATOM 738 C CA . LEU A 1 96 ? 1.156 2.204 11.886 1.00 94.62 96 LEU A CA 1
ATOM 739 C C . LEU A 1 96 ? -0.013 1.990 12.841 1.00 94.62 96 LEU A C 1
ATOM 741 O O . LEU A 1 96 ? -0.768 1.022 12.690 1.00 94.62 96 LEU A O 1
ATOM 745 N N . ALA A 1 97 ? -0.139 2.890 13.812 1.00 93.94 97 ALA A N 1
ATOM 746 C CA . ALA A 1 97 ? -1.185 2.866 14.836 1.00 93.94 97 ALA A CA 1
ATOM 747 C C . ALA A 1 97 ? -2.113 4.092 14.769 1.00 93.94 97 ALA A C 1
ATOM 749 O O . ALA A 1 97 ? -3.075 4.185 15.526 1.00 93.94 97 ALA A O 1
ATOM 750 N N . ASP A 1 98 ? -1.820 5.014 13.859 1.00 94.31 98 ASP A N 1
ATOM 751 C CA . ASP A 1 98 ? -2.388 6.351 13.699 1.00 94.31 98 ASP A CA 1
ATOM 752 C C . ASP A 1 98 ? -3.112 6.539 12.356 1.00 94.31 98 ASP A C 1
ATOM 754 O O . ASP A 1 98 ? -3.578 7.635 12.049 1.00 94.31 98 ASP A O 1
ATOM 758 N N . ILE A 1 99 ? -3.303 5.463 11.583 1.00 93.12 99 ILE A N 1
ATOM 759 C CA . ILE A 1 99 ? -3.899 5.526 10.238 1.00 93.12 99 ILE A CA 1
ATOM 760 C C . ILE A 1 99 ? -5.334 6.083 10.221 1.00 93.12 99 ILE A C 1
ATOM 762 O O . ILE A 1 99 ? -5.813 6.556 9.195 1.00 93.12 99 ILE A O 1
ATOM 766 N N . THR A 1 100 ? -6.045 6.024 11.352 1.00 92.00 100 THR A N 1
ATOM 767 C CA . THR A 1 100 ? -7.395 6.592 11.505 1.00 92.00 100 THR A CA 1
ATOM 768 C C . THR A 1 100 ? -7.408 8.114 11.622 1.00 92.00 100 THR A C 1
ATOM 770 O O . THR A 1 100 ? -8.463 8.724 11.462 1.00 92.00 100 THR A O 1
ATOM 773 N N . THR A 1 101 ? -6.271 8.718 11.968 1.00 92.06 101 THR A N 1
ATOM 774 C CA . THR A 1 101 ? -6.128 10.159 12.223 1.00 92.06 101 THR A CA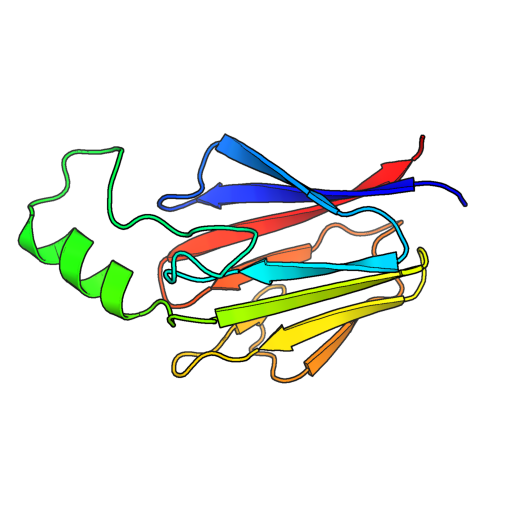 1
ATOM 775 C C . THR A 1 101 ? -5.205 10.844 11.226 1.00 92.06 101 THR A C 1
ATOM 777 O O . THR A 1 101 ? -5.423 12.011 10.913 1.00 92.06 101 THR A O 1
ATOM 780 N N . GLU A 1 102 ? -4.205 10.126 10.720 1.00 93.75 102 GLU A N 1
ATOM 781 C CA . GLU A 1 102 ? -3.153 10.632 9.842 1.00 93.75 102 GLU A CA 1
ATOM 782 C C . GLU A 1 102 ? -3.147 9.846 8.523 1.00 93.75 102 GLU A C 1
ATOM 784 O O . GLU A 1 102 ? -3.399 8.640 8.479 1.00 93.75 102 GLU A O 1
ATOM 789 N N . SER A 1 103 ? -2.856 10.541 7.424 1.00 95.56 103 SER A N 1
ATOM 790 C CA . SER A 1 103 ? -2.608 9.921 6.122 1.00 95.56 103 SER A CA 1
ATOM 791 C C . SER A 1 103 ? -1.110 9.797 5.894 1.00 95.56 103 SER A C 1
ATOM 793 O O . SER A 1 103 ? -0.396 10.781 6.082 1.00 95.56 103 SER A O 1
ATOM 795 N N . HIS A 1 104 ? -0.649 8.662 5.376 1.00 96.75 104 HIS A N 1
ATOM 796 C CA . HIS A 1 104 ? 0.778 8.440 5.152 1.00 96.75 104 HIS A CA 1
ATOM 797 C C . HIS A 1 104 ? 1.126 8.384 3.673 1.00 96.75 104 HIS A C 1
ATOM 799 O O . HIS A 1 104 ? 0.430 7.787 2.848 1.00 96.75 104 HIS A O 1
ATOM 805 N N . THR A 1 105 ? 2.248 8.988 3.323 1.00 96.81 105 THR A N 1
ATOM 806 C CA . THR A 1 105 ? 2.802 8.965 1.979 1.00 96.81 105 THR A CA 1
ATOM 807 C C . THR A 1 105 ? 3.770 7.801 1.833 1.00 96.81 105 THR A C 1
ATOM 809 O O . THR A 1 105 ? 4.778 7.734 2.525 1.00 96.81 105 THR A O 1
ATOM 812 N N . ILE A 1 106 ? 3.536 6.935 0.853 1.00 96.12 106 ILE A N 1
ATOM 813 C CA . ILE A 1 106 ? 4.418 5.813 0.530 1.00 96.12 106 ILE A CA 1
ATOM 814 C C . ILE A 1 106 ? 5.085 6.078 -0.819 1.00 96.12 106 ILE A C 1
ATOM 816 O O . ILE A 1 106 ? 4.401 6.324 -1.811 1.00 96.12 106 ILE A O 1
ATOM 820 N N . LEU A 1 107 ? 6.411 6.003 -0.881 1.00 93.62 107 LEU A N 1
ATOM 821 C CA . LEU A 1 107 ? 7.184 6.067 -2.120 1.00 93.62 107 LEU A CA 1
ATOM 822 C C . LEU A 1 107 ? 7.867 4.720 -2.372 1.00 93.62 107 LEU A C 1
ATOM 824 O O . LEU A 1 107 ? 8.613 4.226 -1.527 1.00 93.62 107 LEU A O 1
ATOM 828 N N . LEU A 1 108 ? 7.624 4.146 -3.549 1.00 90.56 108 LEU A N 1
ATOM 829 C CA . LEU A 1 108 ? 8.217 2.886 -3.989 1.00 90.56 108 LEU A CA 1
ATOM 830 C C . LEU A 1 108 ? 9.279 3.150 -5.059 1.00 90.56 108 LEU A C 1
ATOM 832 O O . LEU A 1 108 ? 9.003 3.746 -6.110 1.00 90.56 108 LEU A O 1
ATOM 836 N N . GLY A 1 109 ? 10.498 2.670 -4.815 1.00 84.19 109 GLY A N 1
ATOM 837 C CA . GLY A 1 109 ? 11.632 2.909 -5.702 1.00 84.19 109 GLY A CA 1
ATOM 838 C C . GLY A 1 109 ? 11.906 4.406 -5.874 1.00 84.19 109 GLY A C 1
ATOM 839 O O . GLY A 1 109 ? 12.147 5.115 -4.905 1.00 84.19 109 GLY A O 1
ATOM 840 N N . SER A 1 110 ? 11.899 4.889 -7.121 1.00 80.31 110 SER A N 1
ATOM 841 C CA . SER A 1 110 ? 12.290 6.274 -7.435 1.00 80.31 110 SER A CA 1
ATOM 842 C C . SER A 1 110 ? 11.141 7.243 -7.731 1.00 80.31 110 SER A C 1
ATOM 844 O O . SER A 1 110 ? 11.368 8.452 -7.712 1.00 80.31 110 SER A O 1
ATOM 846 N N . ARG A 1 111 ? 9.932 6.758 -8.055 1.00 84.75 111 ARG A N 1
ATOM 847 C CA . ARG A 1 111 ? 8.840 7.624 -8.554 1.00 84.75 111 ARG A CA 1
ATOM 848 C C . ARG A 1 111 ? 7.446 7.264 -8.049 1.00 84.75 111 ARG A C 1
ATOM 850 O O . ARG A 1 111 ? 6.651 8.176 -7.870 1.00 84.75 111 ARG A O 1
ATOM 857 N N . GLU A 1 112 ? 7.105 5.994 -7.848 1.00 88.69 112 GLU A N 1
ATOM 858 C CA . GLU A 1 112 ? 5.707 5.625 -7.584 1.00 88.69 112 GLU A CA 1
ATOM 859 C C . GLU A 1 112 ? 5.285 6.069 -6.190 1.00 88.69 112 GLU A C 1
ATOM 861 O O . GLU A 1 112 ? 5.818 5.576 -5.196 1.00 88.69 112 GLU A O 1
ATOM 866 N N . LYS A 1 113 ? 4.333 7.004 -6.124 1.00 93.12 113 LYS A N 1
ATOM 867 C CA . LYS A 1 113 ? 3.887 7.595 -4.864 1.00 93.12 113 LYS A CA 1
ATOM 868 C C . LYS A 1 113 ? 2.430 7.261 -4.609 1.00 93.12 113 LYS A C 1
ATOM 870 O O . LYS A 1 113 ? 1.564 7.537 -5.445 1.00 93.12 113 LYS A O 1
ATOM 875 N N . PHE A 1 114 ? 2.170 6.750 -3.420 1.00 95.88 114 PHE A N 1
ATOM 876 C CA . PHE A 1 114 ? 0.849 6.480 -2.894 1.00 95.88 114 PHE A CA 1
ATOM 877 C C . PHE A 1 114 ? 0.571 7.330 -1.661 1.00 95.88 114 PHE A C 1
ATOM 879 O O . PHE A 1 114 ? 1.483 7.699 -0.924 1.00 95.88 114 PHE A O 1
ATOM 886 N N . LEU A 1 115 ? -0.703 7.611 -1.446 1.00 96.81 115 LEU A N 1
ATOM 887 C CA . LEU A 1 115 ? -1.253 8.135 -0.213 1.00 96.81 115 LEU A CA 1
ATOM 888 C C . LEU A 1 115 ? -2.114 7.028 0.400 1.00 96.81 115 LEU A C 1
ATOM 890 O O . LEU A 1 115 ? -3.028 6.525 -0.256 1.00 96.81 115 LEU A O 1
ATOM 894 N N . LEU A 1 116 ? -1.769 6.605 1.609 1.00 96.69 116 LEU A N 1
ATOM 895 C CA . LEU A 1 116 ? -2.500 5.617 2.387 1.00 96.69 116 LEU A CA 1
ATOM 896 C C . LEU A 1 116 ? -3.391 6.350 3.389 1.00 96.69 116 LEU A C 1
ATOM 898 O O . LEU A 1 116 ? -2.901 7.116 4.216 1.00 96.69 116 LEU A O 1
ATOM 902 N N . GLU A 1 117 ? -4.693 6.103 3.304 1.00 95.62 117 GLU A N 1
ATOM 903 C CA . GLU A 1 117 ? -5.712 6.764 4.121 1.00 95.62 117 GLU A CA 1
ATOM 904 C C . GLU A 1 117 ? -6.680 5.728 4.683 1.00 95.62 117 GLU A C 1
ATOM 906 O O . GLU A 1 117 ? -6.981 4.726 4.030 1.00 95.62 117 GLU A O 1
ATOM 911 N N . TRP A 1 118 ? -7.212 5.977 5.875 1.00 95.56 118 TRP A N 1
ATOM 912 C CA . TRP A 1 118 ? -8.317 5.195 6.414 1.00 95.56 118 TRP A CA 1
ATOM 913 C C . TRP A 1 118 ? -9.661 5.847 6.088 1.00 95.56 118 TRP A C 1
ATOM 915 O O . TRP A 1 118 ? -9.820 7.064 6.172 1.00 95.56 118 TRP A O 1
ATOM 925 N N . GLN A 1 119 ? -10.647 5.024 5.737 1.00 93.75 119 GLN A N 1
ATOM 926 C CA . GLN A 1 119 ? -12.018 5.458 5.505 1.00 93.75 119 GLN A CA 1
ATOM 927 C C . GLN A 1 119 ? -12.980 4.676 6.421 1.00 93.75 119 GLN A C 1
ATOM 929 O O . GLN A 1 119 ? -12.998 3.443 6.337 1.00 93.75 119 GLN A O 1
ATOM 934 N N . PRO A 1 120 ? -13.806 5.351 7.249 1.00 91.19 120 PRO A N 1
ATOM 935 C CA . PRO A 1 120 ? -14.886 4.695 7.986 1.00 91.19 120 PRO A CA 1
ATOM 936 C C . PRO A 1 120 ? -15.962 4.168 7.025 1.00 91.19 120 PRO A C 1
ATOM 938 O O . PRO A 1 120 ? -16.130 4.712 5.928 1.00 91.19 120 PRO A O 1
ATOM 941 N N . TYR A 1 121 ? -16.691 3.125 7.436 1.00 82.25 121 TYR A N 1
ATOM 942 C CA . TYR A 1 121 ? -17.906 2.692 6.728 1.00 82.25 121 TYR A CA 1
ATOM 943 C C . TYR A 1 121 ? -19.043 3.712 6.829 1.00 82.25 121 TYR A C 1
ATOM 945 O O . TYR A 1 121 ? -19.165 4.367 7.890 1.00 82.25 121 TYR A O 1
#

Sequence (121 aa):
MAGRLILNGVYGSVKGKKFIINEGDTVLVGRSRGCDILLEGSAGIEETEDHASKHFQTISRRHLKITYHSDVKVELEDLSANGTMLDGEKIEKIYLADITTESHTILLGSREKFLLEWQPY

Secondary structure (DSSP, 8-state):
--EEEEEEEEEGGGTT-EEEE-TT-EEEEESSTTSSEE--S--SS---HHHHHHHHHTS-SS-EEEEEEETTEEEEEE--SS-EEETTEEESEEEES-TTT--EEEEETTTEEEEEEEEE-

Radius of gyration: 14.05 Å; chains: 1; bounding box: 34×24×40 Å

pLDDT: mean 85.8, std 14.91, range [43.34, 97.5]